Protein AF-A0A5C5G8B6-F1 (afdb_monomer_lite)

Organism: NCBI:txid5288

Structure (mmCIF, N/CA/C/O backbone):
data_AF-A0A5C5G8B6-F1
#
_entry.id   AF-A0A5C5G8B6-F1
#
loop_
_atom_site.group_PDB
_atom_site.id
_atom_site.type_symbol
_atom_site.label_atom_id
_atom_site.label_alt_id
_atom_site.label_comp_id
_atom_site.label_asym_id
_atom_site.label_entity_id
_atom_site.label_seq_id
_atom_site.pdbx_PDB_ins_code
_atom_site.Cartn_x
_atom_site.Cartn_y
_atom_site.Cartn_z
_atom_site.occupancy
_atom_site.B_iso_or_equiv
_atom_site.auth_seq_id
_atom_site.auth_comp_id
_atom_site.auth_asym_id
_atom_site.auth_atom_id
_atom_site.pdbx_PDB_model_num
ATOM 1 N N . MET A 1 1 ? 11.826 22.264 -9.530 1.00 53.06 1 MET A N 1
ATOM 2 C CA . MET A 1 1 ? 11.753 20.800 -9.718 1.00 53.06 1 MET A CA 1
ATOM 3 C C . MET A 1 1 ? 10.304 20.423 -9.999 1.00 53.06 1 MET A C 1
ATOM 5 O O . MET A 1 1 ? 9.467 20.706 -9.155 1.00 53.06 1 MET A O 1
ATOM 9 N N . VAL A 1 2 ? 9.984 19.861 -11.168 1.00 57.38 2 VAL A N 1
ATOM 10 C CA . VAL A 1 2 ? 8.640 19.321 -11.452 1.00 57.38 2 VAL A CA 1
ATOM 11 C C . VAL A 1 2 ? 8.681 17.835 -11.112 1.00 57.38 2 VAL A C 1
ATOM 13 O O . VAL A 1 2 ? 9.471 17.097 -11.695 1.00 57.38 2 VAL A O 1
ATOM 16 N N . LEU A 1 3 ? 7.902 17.413 -10.117 1.00 55.28 3 LEU A N 1
ATOM 17 C CA . LEU A 1 3 ? 7.765 16.002 -9.761 1.00 55.28 3 LEU A CA 1
ATOM 18 C C . LEU A 1 3 ? 7.087 15.280 -10.943 1.00 55.28 3 LEU A C 1
ATOM 20 O O . LEU A 1 3 ? 6.052 15.771 -11.404 1.00 55.28 3 LEU A O 1
ATOM 24 N N . PRO A 1 4 ? 7.637 14.171 -11.473 1.00 61.69 4 PRO A N 1
ATOM 25 C CA . PRO A 1 4 ? 6.985 13.448 -12.558 1.00 61.69 4 PRO A CA 1
ATOM 26 C C . PRO A 1 4 ? 5.593 12.985 -12.105 1.00 61.69 4 PRO A C 1
ATOM 28 O O . PRO A 1 4 ? 5.412 12.673 -10.923 1.00 61.69 4 PRO A O 1
ATOM 31 N N . PRO A 1 5 ? 4.598 12.944 -13.011 1.00 58.88 5 PRO A N 1
ATOM 32 C CA . PRO A 1 5 ? 3.252 12.522 -12.658 1.00 58.88 5 PRO A CA 1
ATOM 33 C C . PRO A 1 5 ? 3.312 11.118 -12.058 1.00 58.88 5 PRO A C 1
ATOM 35 O O . PRO A 1 5 ? 3.789 10.176 -12.693 1.00 58.88 5 PRO A O 1
ATOM 38 N N . SER A 1 6 ? 2.842 10.985 -10.819 1.00 50.91 6 SER A N 1
ATOM 39 C CA . SER A 1 6 ? 2.736 9.704 -10.132 1.00 50.91 6 SER A CA 1
ATOM 40 C C . SER A 1 6 ? 1.942 8.746 -11.017 1.00 50.91 6 SER A C 1
ATOM 42 O O . SER A 1 6 ? 0.757 8.965 -11.276 1.00 50.91 6 SER A O 1
ATOM 44 N N . LYS A 1 7 ? 2.607 7.704 -11.522 1.00 53.19 7 LYS A N 1
ATOM 45 C CA . LYS A 1 7 ? 2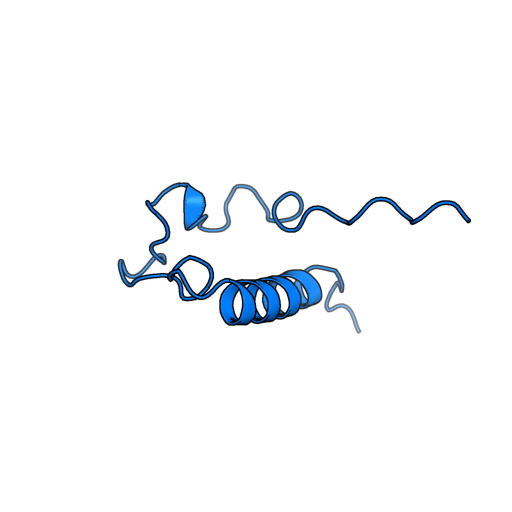.006 6.656 -12.352 1.00 53.19 7 LYS A CA 1
ATOM 46 C C . LYS A 1 7 ? 0.890 6.016 -11.516 1.00 53.19 7 LYS A C 1
ATOM 48 O O . LYS A 1 7 ? 1.171 5.287 -10.569 1.00 53.19 7 LYS A O 1
ATOM 53 N N . LYS A 1 8 ? -0.372 6.382 -11.780 1.00 51.25 8 LYS A N 1
ATOM 54 C CA . LYS A 1 8 ? -1.546 5.875 -11.052 1.00 51.25 8 LYS A CA 1
ATOM 55 C C . LYS A 1 8 ? -1.596 4.356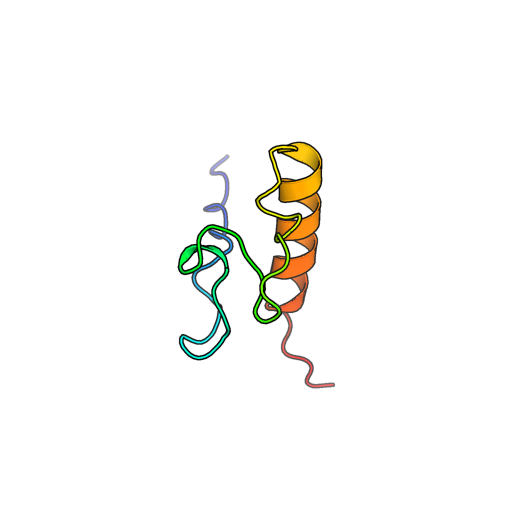 -11.222 1.00 51.25 8 LYS A C 1
ATOM 57 O O . LYS A 1 8 ? -1.957 3.862 -12.289 1.00 51.25 8 LYS A O 1
ATOM 62 N N . GLY A 1 9 ? -1.207 3.628 -10.177 1.00 55.69 9 GLY A N 1
ATOM 63 C CA . GLY A 1 9 ? -1.310 2.174 -10.126 1.00 55.69 9 GLY A CA 1
ATOM 64 C C . GLY A 1 9 ? -2.775 1.768 -10.245 1.00 55.69 9 GLY A C 1
ATOM 65 O O . GLY A 1 9 ? -3.577 2.104 -9.381 1.00 55.69 9 GLY A O 1
ATOM 66 N N . GLY A 1 10 ? -3.126 1.105 -11.346 1.00 56.75 10 GLY A N 1
ATOM 67 C CA . GLY A 1 10 ? -4.477 0.601 -11.602 1.00 56.75 10 GLY A CA 1
ATOM 68 C C . GLY A 1 10 ? -4.902 0.674 -13.067 1.00 56.75 10 GLY A C 1
ATOM 69 O O . GLY A 1 10 ? -5.612 -0.211 -13.520 1.00 56.75 10 GLY A O 1
ATOM 70 N N . GLN A 1 11 ? -4.425 1.670 -13.826 1.00 53.09 11 GLN A N 1
ATOM 71 C CA . GLN A 1 11 ? -4.902 1.912 -15.201 1.00 53.09 11 GLN A CA 1
ATOM 72 C C . GLN A 1 11 ? -4.183 1.108 -16.297 1.00 53.09 11 GLN A C 1
ATOM 74 O O . GLN A 1 11 ? -4.522 1.247 -17.462 1.00 53.09 11 GLN A O 1
ATOM 79 N N . THR A 1 12 ? -3.179 0.299 -15.953 1.00 55.47 12 THR A N 1
ATOM 80 C CA . THR A 1 12 ? -2.414 -0.508 -16.925 1.00 55.47 12 THR A CA 1
ATOM 81 C C . THR A 1 12 ? -2.725 -2.002 -16.847 1.00 55.47 12 THR A C 1
ATOM 83 O O . THR A 1 12 ? -1.979 -2.803 -17.397 1.00 55.47 12 THR A O 1
ATOM 86 N N . GLN A 1 13 ? -3.769 -2.400 -16.118 1.00 56.78 13 GLN A N 1
ATOM 87 C CA . GLN A 1 13 ? -4.198 -3.798 -16.084 1.00 56.78 13 GLN A CA 1
ATOM 88 C C . GLN A 1 13 ? -5.194 -4.021 -17.233 1.00 56.78 13 GLN A C 1
ATOM 90 O O . GLN A 1 13 ? -6.117 -3.212 -17.340 1.00 56.78 13 GLN A O 1
ATOM 95 N N . PRO A 1 14 ? -5.038 -5.070 -18.066 1.00 62.31 14 PRO A N 1
ATOM 96 C CA . PRO A 1 14 ? -6.034 -5.419 -19.080 1.00 62.31 14 PRO A CA 1
ATOM 97 C C . PRO A 1 14 ? -7.431 -5.503 -18.448 1.00 62.31 14 PRO A C 1
ATOM 99 O O . PRO A 1 14 ? -7.555 -6.026 -17.339 1.00 62.31 14 PRO A O 1
ATOM 102 N N . GLU A 1 15 ? -8.483 -5.023 -19.121 1.00 60.47 15 GLU A N 1
ATOM 103 C CA . GLU A 1 15 ? -9.861 -5.066 -18.597 1.00 60.47 15 GLU A CA 1
ATOM 104 C C . GLU A 1 15 ? -10.336 -6.471 -18.182 1.00 60.47 15 GLU A C 1
ATOM 106 O O . GLU A 1 15 ? -11.200 -6.579 -17.315 1.00 60.47 15 GLU A O 1
ATOM 111 N N . G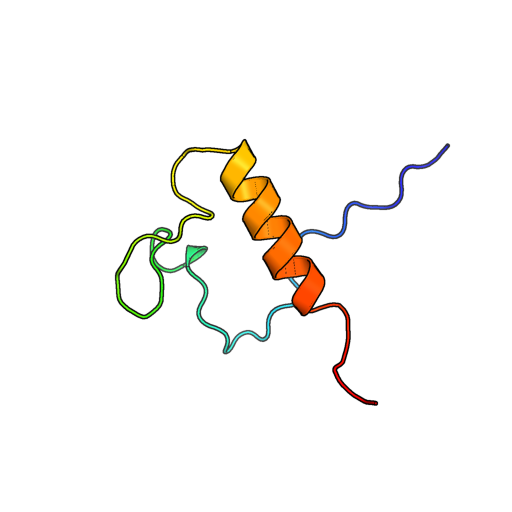LU A 1 16 ? -9.749 -7.531 -18.744 1.00 68.81 16 GLU A N 1
ATOM 112 C CA . GLU A 1 16 ? -10.044 -8.935 -18.418 1.00 68.81 16 GLU A CA 1
ATOM 113 C C . GLU A 1 16 ? -9.387 -9.428 -17.112 1.00 68.81 16 GLU A C 1
ATOM 115 O O . GLU A 1 16 ? -9.700 -10.512 -16.614 1.00 68.81 16 GLU A O 1
ATOM 120 N N . VAL A 1 17 ? -8.472 -8.653 -16.520 1.00 75.75 17 VAL A N 1
ATOM 121 C CA . VAL A 1 17 ? -7.816 -9.009 -15.256 1.00 75.75 17 VAL A CA 1
ATOM 122 C C . VAL A 1 17 ? -8.746 -8.702 -14.092 1.00 75.75 17 VAL A C 1
ATOM 124 O O . VAL A 1 17 ? -9.132 -7.557 -13.886 1.00 75.75 17 VAL A O 1
ATOM 127 N N . TYR A 1 18 ? -9.047 -9.724 -13.286 1.00 80.94 18 TYR A N 1
ATOM 128 C CA . TYR A 1 18 ? -9.873 -9.616 -12.082 1.00 80.94 18 TYR A CA 1
ATOM 129 C C . TYR A 1 18 ? -9.512 -8.382 -11.231 1.00 80.94 18 TYR A C 1
ATOM 131 O O . TYR A 1 18 ? -8.376 -8.267 -10.756 1.00 80.94 18 TYR A O 1
ATOM 139 N N . LYS A 1 19 ? -10.488 -7.486 -11.015 1.00 80.31 19 LYS A N 1
ATOM 140 C CA . LYS A 1 19 ? -10.330 -6.212 -10.294 1.00 80.31 19 LYS A CA 1
ATOM 141 C C . LYS A 1 19 ? -10.970 -6.294 -8.906 1.00 80.31 19 LYS A C 1
ATOM 143 O O . LYS A 1 19 ? -12.174 -6.089 -8.778 1.00 80.31 19 LYS A O 1
ATOM 148 N N . PRO A 1 20 ? -10.191 -6.497 -7.829 1.00 84.12 20 PRO A N 1
ATOM 149 C CA . PRO A 1 20 ? -10.731 -6.538 -6.472 1.00 84.12 20 PRO A CA 1
ATOM 150 C C . PRO A 1 20 ? -11.547 -5.311 -6.087 1.00 84.12 20 PRO A C 1
ATOM 152 O O . PRO A 1 20 ? -12.515 -5.431 -5.347 1.00 84.12 20 PRO A O 1
ATOM 155 N N . SER A 1 21 ? -11.209 -4.135 -6.623 1.00 79.44 21 SER A N 1
ATOM 156 C CA . SER A 1 21 ? -11.969 -2.901 -6.407 1.00 79.44 21 SER A CA 1
ATOM 157 C C . SER A 1 21 ? -13.428 -2.992 -6.867 1.00 79.44 21 SER A C 1
ATOM 159 O O . SER A 1 21 ? -14.275 -2.342 -6.268 1.00 79.44 21 SER A O 1
ATOM 161 N N . GLU A 1 22 ? -13.734 -3.801 -7.885 1.00 85.50 22 GLU A N 1
ATOM 162 C CA . GLU A 1 22 ? -15.105 -4.026 -8.375 1.00 85.50 22 GLU A CA 1
ATOM 163 C C . GLU A 1 22 ? -15.846 -5.098 -7.557 1.00 85.50 22 GLU A C 1
ATOM 165 O O . GLU A 1 22 ? -17.067 -5.202 -7.619 1.00 85.50 22 GLU A O 1
ATOM 170 N N . HIS A 1 23 ? -15.121 -5.845 -6.720 1.00 88.19 23 HIS A N 1
ATOM 171 C CA . HIS A 1 23 ? -15.641 -6.912 -5.863 1.00 88.19 23 HIS A CA 1
ATOM 172 C C . HIS A 1 23 ? -15.484 -6.593 -4.367 1.00 88.19 23 HIS A C 1
ATOM 174 O O . HIS A 1 23 ? -15.256 -7.485 -3.554 1.00 88.19 23 HIS A O 1
ATOM 180 N N . GLY A 1 24 ? -15.565 -5.314 -3.985 1.00 86.88 24 GLY A N 1
ATOM 181 C CA . GLY A 1 24 ? -15.514 -4.899 -2.575 1.00 86.88 24 GLY A CA 1
ATOM 182 C C . GLY A 1 24 ? -14.154 -5.117 -1.900 1.00 86.88 24 GLY A C 1
ATOM 183 O O . GLY A 1 24 ? -14.082 -5.271 -0.685 1.00 86.88 24 GLY A O 1
ATOM 184 N N . GLY A 1 25 ? -13.074 -5.154 -2.679 1.00 85.88 25 GLY A N 1
ATOM 185 C CA . GLY A 1 25 ? -11.725 -5.452 -2.204 1.00 85.88 25 GLY A CA 1
ATOM 186 C C . GLY A 1 25 ? -11.459 -6.945 -2.002 1.00 85.88 25 GLY A C 1
ATOM 187 O O . GLY A 1 25 ? -10.508 -7.293 -1.308 1.00 85.88 25 GLY A O 1
ATOM 188 N N . LEU A 1 26 ? -12.278 -7.834 -2.571 1.00 88.31 26 LEU A N 1
ATOM 189 C CA . LEU A 1 26 ? -12.065 -9.284 -2.533 1.00 88.31 26 LEU A CA 1
ATOM 190 C C . LEU A 1 26 ? -11.243 -9.741 -3.738 1.00 88.31 26 LEU A C 1
ATOM 192 O O . LEU A 1 26 ? -11.271 -9.111 -4.783 1.00 88.31 26 LEU A O 1
ATOM 196 N N . LYS A 1 27 ? -10.500 -10.836 -3.594 1.00 86.50 27 LYS A N 1
ATOM 197 C CA . LYS A 1 27 ? -9.809 -11.551 -4.675 1.00 86.50 27 LYS A CA 1
ATOM 198 C C . LYS A 1 27 ? -10.780 -12.493 -5.402 1.00 86.50 27 LYS A C 1
ATOM 200 O O . LYS A 1 27 ? -11.871 -12.770 -4.914 1.00 86.50 27 LYS A O 1
ATOM 205 N N . LYS A 1 28 ? -10.352 -13.069 -6.535 1.00 84.31 28 LYS A N 1
ATOM 206 C CA . LYS A 1 28 ? -11.172 -13.993 -7.351 1.00 84.31 28 LYS A CA 1
ATOM 207 C C . LYS A 1 28 ? -11.671 -15.233 -6.603 1.00 84.31 28 LYS A C 1
ATOM 209 O O . LYS A 1 28 ? -12.634 -15.855 -7.025 1.00 84.31 28 LYS A O 1
ATOM 214 N N . ASP A 1 29 ? -10.990 -15.593 -5.520 1.00 87.62 29 ASP A N 1
ATOM 215 C CA . ASP A 1 29 ? -11.328 -16.699 -4.622 1.00 87.62 29 ASP A CA 1
ATOM 216 C C . ASP A 1 29 ? -12.330 -16.290 -3.518 1.00 87.62 29 ASP A C 1
ATOM 218 O O . ASP A 1 29 ? -12.658 -17.100 -2.657 1.00 87.62 29 ASP A O 1
ATOM 222 N N . GLY A 1 30 ? -12.797 -15.036 -3.513 1.00 87.06 30 GLY A N 1
ATOM 223 C CA . GLY A 1 30 ? -13.696 -14.477 -2.502 1.00 87.06 30 GLY A CA 1
ATOM 224 C C . GLY A 1 30 ? -13.010 -14.084 -1.193 1.00 87.06 30 GLY A C 1
ATOM 225 O O . GLY A 1 30 ? -13.676 -13.605 -0.280 1.00 87.06 30 GLY A O 1
ATOM 226 N N . SER A 1 31 ? -11.692 -14.256 -1.074 1.00 87.56 31 SER A N 1
ATOM 227 C CA . SER A 1 31 ? -10.957 -13.864 0.131 1.00 87.56 31 SER A CA 1
ATOM 228 C C . SER A 1 31 ? -10.485 -12.405 0.057 1.00 87.56 31 SER A C 1
ATOM 230 O O . SER A 1 31 ? -10.240 -11.895 -1.039 1.00 87.56 31 SER A O 1
ATOM 232 N N . PRO A 1 32 ? -10.348 -11.702 1.194 1.00 86.06 32 PRO A N 1
ATOM 233 C CA . PRO A 1 32 ? -9.982 -10.291 1.201 1.00 86.06 32 PRO A CA 1
ATOM 234 C C . PRO A 1 32 ? -8.611 -10.050 0.570 1.00 86.06 32 PRO A C 1
ATOM 236 O O . PRO A 1 32 ? -7.634 -10.760 0.828 1.00 86.06 32 PRO A O 1
ATOM 239 N N . ASP A 1 33 ? -8.533 -9.019 -0.263 1.00 84.44 33 ASP A N 1
ATOM 240 C CA . ASP A 1 33 ? -7.279 -8.552 -0.818 1.00 84.44 33 ASP A CA 1
ATOM 241 C C . ASP A 1 33 ? -6.549 -7.698 0.225 1.00 84.44 33 ASP A C 1
ATOM 243 O O . ASP A 1 33 ? -7.039 -6.666 0.687 1.00 84.44 33 ASP A O 1
ATOM 247 N N . ALA A 1 34 ? -5.336 -8.115 0.589 1.00 83.38 34 ALA A N 1
ATOM 248 C CA . ALA A 1 34 ? -4.506 -7.421 1.568 1.00 83.38 34 ALA A CA 1
ATOM 249 C C . ALA A 1 34 ? -4.117 -5.989 1.143 1.00 83.38 34 ALA A C 1
ATOM 251 O O . ALA A 1 34 ? -3.691 -5.203 1.987 1.00 83.38 34 ALA A O 1
ATOM 252 N N . ARG A 1 35 ? -4.297 -5.621 -0.133 1.00 82.38 35 ARG A N 1
ATOM 253 C CA . ARG A 1 35 ? -4.175 -4.238 -0.626 1.00 82.38 35 ARG A CA 1
ATOM 254 C C . ARG A 1 35 ? -5.329 -3.335 -0.176 1.00 82.38 35 ARG A C 1
ATOM 256 O O . ARG A 1 35 ? -5.210 -2.121 -0.268 1.00 82.38 35 ARG A O 1
ATOM 263 N N . PHE A 1 36 ? -6.427 -3.912 0.307 1.00 82.06 36 PHE A N 1
ATOM 264 C CA . PHE A 1 36 ? -7.634 -3.202 0.738 1.00 82.06 36 PHE A CA 1
ATOM 265 C C . PHE A 1 36 ? -7.899 -3.337 2.252 1.00 82.06 36 PHE A C 1
ATOM 267 O O . PHE A 1 36 ? -8.821 -2.718 2.772 1.00 82.06 36 PHE A O 1
ATOM 274 N N . GLY A 1 37 ? -7.073 -4.094 2.985 1.00 73.69 37 GLY A N 1
ATOM 275 C CA . GLY A 1 37 ? -7.281 -4.485 4.390 1.00 73.69 37 GLY A CA 1
ATOM 276 C C . GLY A 1 37 ? -7.018 -3.423 5.472 1.00 73.69 37 GLY A C 1
ATOM 277 O O . GLY A 1 37 ? -6.576 -3.777 6.559 1.00 73.69 37 GLY A O 1
ATOM 278 N N . GLY A 1 38 ? -7.251 -2.135 5.207 1.00 75.44 38 GLY A N 1
ATOM 279 C CA . GLY A 1 38 ? -7.175 -1.047 6.202 1.00 75.44 38 GLY A CA 1
ATOM 280 C C . GLY A 1 38 ? -5.766 -0.589 6.614 1.00 75.44 38 GLY A C 1
ATOM 281 O O . GLY A 1 38 ? -5.571 0.594 6.895 1.00 75.44 38 GLY A O 1
ATOM 282 N N 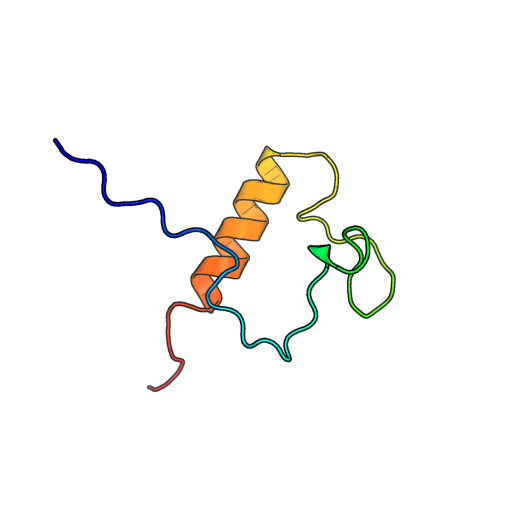. ASP A 1 39 ? -4.763 -1.469 6.585 1.00 87.38 39 ASP A N 1
ATOM 283 C CA . ASP A 1 39 ? -3.358 -1.094 6.775 1.00 87.38 39 ASP A CA 1
ATOM 284 C C . ASP A 1 39 ? -2.815 -0.409 5.513 1.00 87.38 39 ASP A C 1
ATOM 286 O O . ASP A 1 39 ? -2.395 -1.049 4.545 1.00 87.38 39 ASP A O 1
ATOM 290 N N . ARG A 1 40 ? -2.831 0.927 5.528 1.00 83.44 40 ARG A N 1
ATOM 291 C CA . ARG A 1 40 ? -2.394 1.759 4.402 1.00 83.44 40 ARG A CA 1
ATOM 292 C C . ARG A 1 40 ? -0.920 1.543 4.042 1.00 83.44 40 ARG A C 1
ATOM 294 O O . ARG A 1 40 ? -0.591 1.623 2.860 1.00 83.44 40 ARG A O 1
ATOM 301 N N . GLN A 1 41 ? -0.039 1.291 5.014 1.00 87.25 41 GLN A N 1
ATOM 302 C CA . GLN A 1 41 ? 1.392 1.109 4.740 1.00 87.25 41 GLN A CA 1
ATOM 303 C C . GLN A 1 41 ? 1.618 -0.202 3.991 1.00 87.25 41 GLN A C 1
ATOM 305 O O . GLN A 1 41 ? 2.202 -0.203 2.905 1.00 87.25 41 GLN A O 1
ATOM 310 N N . ARG A 1 42 ? 1.052 -1.294 4.510 1.00 85.19 42 ARG A N 1
ATOM 311 C CA . ARG A 1 42 ? 1.100 -2.607 3.861 1.00 85.19 42 ARG A CA 1
ATOM 312 C C . ARG A 1 42 ? 0.416 -2.596 2.496 1.00 85.19 42 ARG A C 1
ATOM 314 O O . ARG A 1 42 ? 0.941 -3.157 1.536 1.00 85.19 42 ARG A O 1
ATOM 321 N N . ALA A 1 43 ? -0.738 -1.939 2.387 1.00 83.00 43 ALA A N 1
ATOM 322 C CA . ALA A 1 43 ? -1.451 -1.777 1.125 1.00 83.00 43 ALA A CA 1
ATOM 323 C C . ALA A 1 43 ? -0.614 -1.030 0.081 1.00 83.00 43 ALA A C 1
ATOM 325 O O . ALA A 1 43 ? -0.574 -1.443 -1.078 1.00 83.00 43 ALA A O 1
ATOM 326 N N . SER A 1 44 ? 0.089 0.030 0.491 1.00 83.56 44 SER A N 1
ATOM 327 C CA . SER A 1 44 ? 0.993 0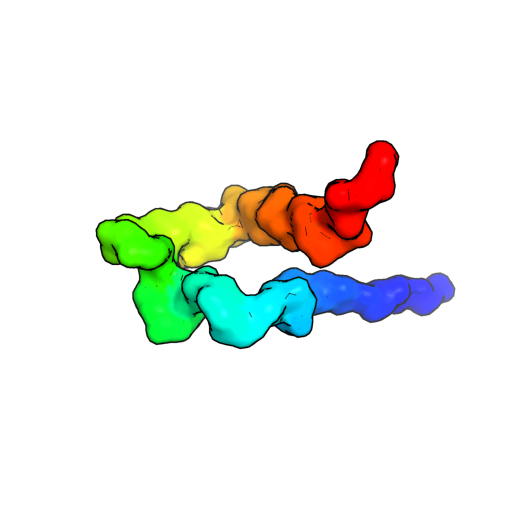.782 -0.378 1.00 83.56 44 SER A CA 1
ATOM 328 C C . SER A 1 44 ? 2.165 -0.078 -0.849 1.00 83.56 44 SER A C 1
ATOM 330 O O . SER A 1 44 ? 2.471 -0.079 -2.038 1.00 83.56 44 SER A O 1
ATOM 332 N N . GLU A 1 45 ? 2.786 -0.850 0.045 1.00 84.25 45 GLU A N 1
ATOM 333 C CA . GLU A 1 45 ? 3.892 -1.750 -0.300 1.00 84.25 45 GLU A CA 1
ATOM 334 C C . GLU A 1 45 ? 3.446 -2.854 -1.272 1.00 84.25 45 GLU A C 1
ATOM 336 O O . GLU A 1 45 ? 4.081 -3.087 -2.301 1.00 84.25 45 GLU A O 1
ATOM 341 N N . LEU A 1 46 ? 2.312 -3.507 -0.995 1.00 80.75 46 LEU A N 1
ATOM 342 C CA . LEU A 1 46 ? 1.743 -4.543 -1.861 1.00 80.75 46 LEU A CA 1
ATOM 343 C C . LEU A 1 46 ? 1.261 -3.979 -3.201 1.00 80.75 46 LEU A C 1
ATOM 345 O O . LEU A 1 46 ? 1.416 -4.632 -4.233 1.00 80.75 46 LEU A O 1
ATOM 349 N N . GLY A 1 47 ? 0.692 -2.774 -3.198 1.00 79.00 47 GLY A N 1
ATOM 350 C CA . GLY A 1 47 ? 0.299 -2.048 -4.400 1.00 79.00 47 GLY A CA 1
ATOM 351 C C . GLY A 1 47 ? 1.506 -1.685 -5.261 1.00 79.00 47 GLY A C 1
ATOM 352 O O . GLY A 1 47 ? 1.483 -1.929 -6.465 1.00 79.00 47 GLY A O 1
ATOM 353 N N . GLN A 1 48 ? 2.586 -1.193 -4.649 1.00 79.56 48 GLN A N 1
ATOM 354 C CA . GLN A 1 48 ? 3.844 -0.897 -5.330 1.00 79.56 48 GLN A CA 1
ATOM 355 C C . GLN A 1 48 ? 4.472 -2.176 -5.890 1.00 79.56 48 GLN A C 1
ATOM 357 O O . GLN A 1 48 ? 4.761 -2.242 -7.078 1.00 79.56 48 GLN A O 1
ATOM 362 N N . LYS A 1 49 ? 4.593 -3.234 -5.081 1.00 78.50 49 LYS A N 1
ATOM 363 C CA . LYS A 1 49 ? 5.122 -4.537 -5.511 1.00 78.50 49 LYS A CA 1
ATOM 364 C C . LYS A 1 49 ? 4.278 -5.181 -6.611 1.00 78.50 49 LYS A C 1
ATOM 366 O O . LYS A 1 49 ? 4.828 -5.846 -7.482 1.00 78.50 49 LYS A O 1
ATOM 371 N N . GLY A 1 50 ? 2.957 -5.010 -6.570 1.00 71.38 50 GLY A N 1
ATOM 372 C CA . GLY A 1 50 ? 2.037 -5.475 -7.606 1.00 71.38 50 GLY A CA 1
ATOM 373 C C . GLY A 1 50 ? 2.148 -4.665 -8.899 1.00 71.38 50 GLY A C 1
ATOM 374 O O . GLY A 1 50 ? 2.199 -5.250 -9.973 1.00 71.38 50 GLY A O 1
ATOM 375 N N . GLY A 1 51 ? 2.246 -3.336 -8.797 1.00 65.31 51 GLY A N 1
ATOM 376 C CA . GLY A 1 51 ? 2.397 -2.432 -9.940 1.00 65.31 51 GLY A CA 1
ATOM 377 C C . GLY A 1 51 ? 3.772 -2.501 -10.610 1.00 65.31 51 GLY A C 1
ATOM 378 O O . GLY A 1 51 ? 3.866 -2.319 -11.821 1.00 65.31 51 GLY A O 1
ATOM 379 N N . SER A 1 52 ? 4.830 -2.829 -9.860 1.00 62.00 52 SER A N 1
ATOM 380 C CA . SER A 1 52 ? 6.178 -3.031 -10.411 1.00 62.00 52 SER A CA 1
ATOM 381 C C . SER A 1 52 ? 6.270 -4.248 -11.333 1.00 62.00 52 SER A C 1
ATOM 383 O O . SER A 1 52 ? 7.125 -4.274 -12.210 1.00 62.00 52 SER A O 1
ATOM 385 N N . LYS A 1 53 ? 5.387 -5.245 -11.173 1.00 56.69 53 LYS A N 1
ATOM 386 C CA . LYS A 1 53 ? 5.374 -6.464 -12.003 1.00 56.69 53 LYS A CA 1
ATOM 387 C C . LYS A 1 53 ? 4.706 -6.278 -13.366 1.00 56.69 53 LYS A C 1
ATOM 389 O O . LYS A 1 53 ? 4.798 -7.165 -14.196 1.00 56.69 53 LYS A O 1
ATOM 394 N N . THR A 1 54 ? 4.038 -5.149 -13.600 1.00 53.62 54 THR A N 1
ATOM 395 C CA . THR A 1 54 ? 3.312 -4.8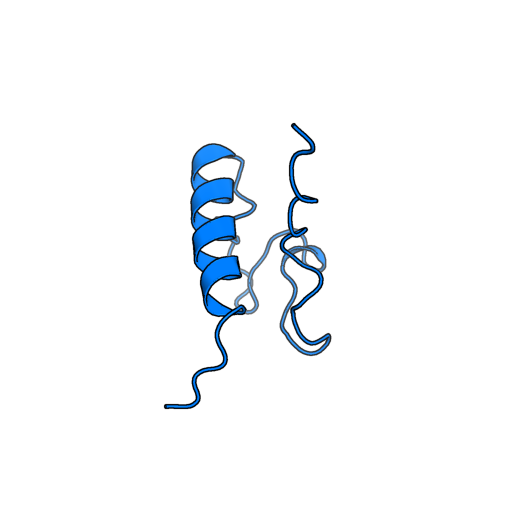66 -14.853 1.00 53.62 54 THR A CA 1
ATOM 396 C C . THR A 1 54 ? 3.860 -3.639 -15.584 1.00 53.62 54 THR A C 1
ATOM 398 O O . THR A 1 54 ? 3.143 -2.987 -16.336 1.00 53.62 54 THR A O 1
ATOM 401 N N . GLY A 1 55 ? 5.118 -3.277 -15.316 1.00 47.09 55 GLY A N 1
ATOM 402 C CA . GLY A 1 55 ? 5.871 -2.284 -16.088 1.00 47.09 55 GLY A CA 1
ATOM 403 C C . GLY A 1 55 ? 7.054 -2.870 -16.861 1.00 47.09 55 GLY A C 1
ATOM 404 O O . GLY A 1 55 ? 7.721 -2.117 -17.561 1.00 47.09 55 GLY A O 1
ATOM 405 N N . GLY A 1 56 ? 7.312 -4.170 -16.713 1.00 43.56 56 GLY A N 1
ATOM 406 C CA . GLY A 1 56 ? 8.285 -4.922 -17.489 1.00 43.56 56 GLY A CA 1
ATOM 407 C C . GLY A 1 56 ? 7.554 -6.056 -18.178 1.00 43.56 56 GLY A C 1
ATOM 408 O O . GLY A 1 56 ? 7.137 -7.014 -17.528 1.00 43.56 56 GLY A O 1
ATOM 409 N N . ASP A 1 57 ? 7.361 -5.886 -19.477 1.00 41.28 57 ASP A N 1
ATOM 410 C CA . ASP A 1 57 ? 7.342 -6.989 -20.421 1.00 41.28 57 ASP A CA 1
ATOM 411 C C . ASP A 1 57 ? 8.413 -8.002 -19.989 1.00 41.28 57 ASP A C 1
ATOM 413 O O . ASP A 1 57 ? 9.574 -7.643 -19.792 1.00 41.28 57 ASP A O 1
ATOM 417 N N . SER A 1 58 ? 7.995 -9.229 -19.692 1.00 47.25 58 SER A N 1
ATOM 418 C CA . SER A 1 58 ? 8.925 -10.350 -19.640 1.00 47.25 58 SER A CA 1
ATOM 419 C C . SER A 1 58 ? 9.089 -10.818 -21.080 1.00 47.25 58 SER A C 1
ATOM 421 O O . SER A 1 58 ? 8.438 -11.778 -21.477 1.00 47.25 58 SER A O 1
ATOM 423 N N . ASP A 1 59 ? 9.905 -10.094 -21.839 1.00 46.16 59 ASP A N 1
ATOM 424 C CA . ASP A 1 59 ? 10.564 -10.594 -23.039 1.00 46.16 59 ASP A CA 1
ATOM 425 C C . ASP A 1 59 ? 12.070 -10.354 -22.832 1.00 46.16 59 ASP A C 1
ATOM 427 O O . ASP A 1 59 ? 12.517 -9.213 -22.705 1.00 46.16 59 ASP A O 1
ATOM 431 N N . GLU A 1 60 ? 12.783 -11.480 -22.713 1.00 42.97 60 GLU A N 1
ATOM 432 C CA . GLU A 1 60 ? 14.243 -11.693 -22.611 1.00 42.97 60 GLU A CA 1
ATOM 433 C C . GLU A 1 60 ? 14.984 -11.419 -21.280 1.00 42.97 60 GLU A C 1
ATOM 435 O O . GLU A 1 60 ? 15.195 -10.257 -20.864 1.00 42.97 60 GLU A O 1
#

Foldseek 3Di:
DDDPPDPPQPPQDPPPPDDCVVVVQADPVRHHPPLNVPPVVSVVVVSCVVSVVRVDDPDD

Radius of gyration: 13.37 Å; chains: 1; bounding box: 30×38×30 Å

Sequence (60 aa):
MVLPPSKKGGQTQPEEVYKPSEHGGLKKDGSPDARFGGDRQRASELGQKGGSKTGGDSDE

pLDDT: mean 70.6, std 15.13, range [41.28, 88.31]

Secondary structure (DSSP, 8-state):
--PPP---TTTTS-TTS--GGGGTTB-TTSSBPTTTSS-HHHHHHHHHHHHHTTSS----